Protein AF-A0A435FFS6-F1 (afdb_monomer)

Mean predicted aligned error: 2.27 Å

Radius of gyration: 11.76 Å; Cα contacts (8 Å, |Δi|>4): 25; chains: 1; bounding box: 23×18×30 Å

Sequence (49 aa):
MNIHEYQAKALLKTFGAPVASGVPVFKASEAEAAAKALPGPLYVVKSQI

Foldseek 3Di:
DDDWPVVVQVVVVVVVDDDDDFDDDPDPVCVVVRVVVDDDDDDDDDDTD

Structure (mmCIF, N/CA/C/O backbone):
data_AF-A0A435FFS6-F1
#
_entry.id   AF-A0A435FFS6-F1
#
loop_
_atom_site.group_PDB
_atom_site.id
_atom_site.type_symbol
_atom_site.label_atom_id
_atom_site.label_alt_id
_atom_site.label_comp_id
_atom_site.label_asym_id
_atom_site.label_entity_id
_atom_site.label_seq_id
_atom_site.pdbx_PDB_ins_code
_atom_site.Cartn_x
_atom_site.Cartn_y
_atom_site.Cartn_z
_atom_site.occupancy
_atom_site.B_iso_or_equiv
_atom_site.auth_seq_id
_atom_site.auth_comp_id
_atom_site.auth_asym_id
_atom_site.auth_atom_id
_atom_site.pdbx_PDB_model_num
ATOM 1 N N . MET A 1 1 ? 9.580 12.242 16.155 1.00 86.56 1 MET A N 1
ATOM 2 C CA . MET A 1 1 ? 9.704 10.948 15.451 1.00 86.56 1 MET A CA 1
ATOM 3 C C . MET A 1 1 ? 8.685 10.957 14.330 1.00 86.56 1 MET A C 1
ATOM 5 O O . MET A 1 1 ? 7.533 11.256 14.615 1.00 86.56 1 MET A O 1
ATOM 9 N N . ASN A 1 2 ? 9.108 10.699 13.094 1.00 95.62 2 ASN A N 1
ATOM 10 C CA . ASN A 1 2 ? 8.228 10.729 11.923 1.00 95.62 2 ASN A CA 1
ATOM 11 C C . ASN A 1 2 ? 7.879 9.298 11.488 1.00 95.62 2 ASN A C 1
ATOM 13 O O . ASN A 1 2 ? 8.597 8.364 11.840 1.00 95.62 2 ASN A O 1
ATOM 17 N N . ILE A 1 3 ? 6.784 9.146 10.739 1.00 97.44 3 ILE A N 1
ATOM 18 C CA . ILE A 1 3 ? 6.330 7.878 10.150 1.00 97.44 3 ILE A CA 1
ATOM 19 C C . ILE A 1 3 ? 6.047 8.074 8.658 1.00 97.44 3 ILE A C 1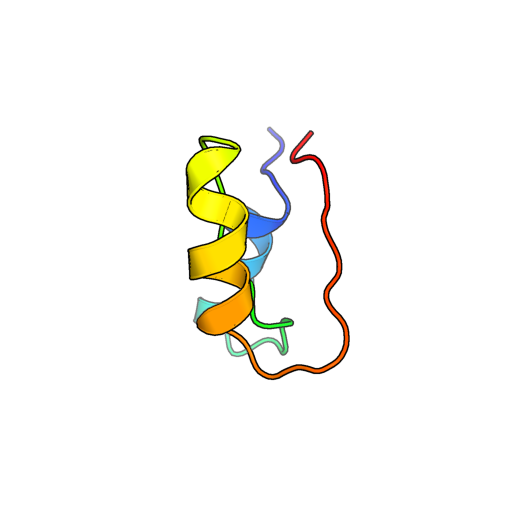
ATOM 21 O O . ILE A 1 3 ? 5.690 9.174 8.235 1.00 97.44 3 ILE A O 1
ATOM 25 N N . HIS A 1 4 ? 6.178 7.009 7.871 1.00 98.06 4 HIS A N 1
ATOM 26 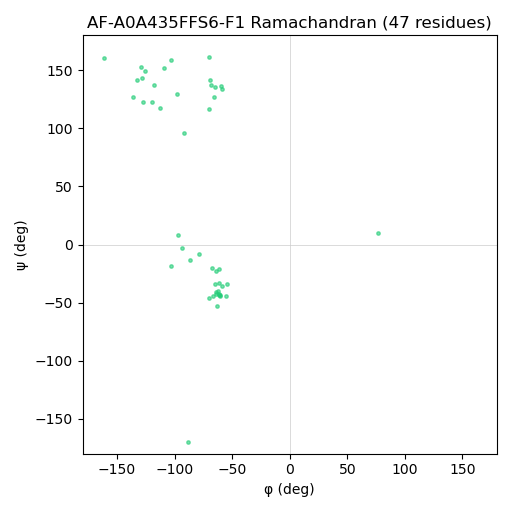C CA . HIS A 1 4 ? 5.909 7.034 6.434 1.00 98.06 4 HIS A CA 1
ATOM 27 C C . HIS A 1 4 ? 4.411 7.185 6.126 1.00 98.06 4 HIS A C 1
ATOM 29 O O . HIS A 1 4 ? 3.549 6.858 6.948 1.00 98.06 4 HIS A O 1
ATOM 35 N N . GLU A 1 5 ? 4.079 7.601 4.898 1.00 98.00 5 GLU A N 1
ATOM 36 C CA . GLU A 1 5 ? 2.687 7.774 4.453 1.00 98.00 5 GLU A CA 1
ATOM 37 C C . GLU A 1 5 ? 1.857 6.496 4.642 1.00 98.00 5 GLU A C 1
ATOM 39 O O . GLU A 1 5 ? 0.730 6.569 5.132 1.00 98.00 5 GLU A O 1
ATOM 44 N N . TYR A 1 6 ? 2.391 5.320 4.290 1.00 97.50 6 TYR A N 1
ATOM 45 C CA . TYR A 1 6 ? 1.642 4.066 4.430 1.00 97.50 6 TYR A CA 1
ATOM 46 C C . TYR A 1 6 ? 1.340 3.724 5.900 1.00 97.50 6 TYR A C 1
ATOM 48 O O . TYR A 1 6 ? 0.264 3.207 6.200 1.00 97.50 6 TYR A O 1
ATOM 56 N N . GLN A 1 7 ? 2.253 4.061 6.820 1.00 98.00 7 GLN A N 1
ATOM 57 C CA . GLN A 1 7 ? 2.084 3.857 8.262 1.00 98.00 7 GLN A CA 1
ATOM 58 C C . GLN A 1 7 ? 1.029 4.816 8.816 1.00 98.00 7 GLN A C 1
ATOM 60 O O . GLN A 1 7 ? 0.118 4.393 9.526 1.00 98.00 7 GLN A O 1
ATOM 65 N N . ALA A 1 8 ? 1.105 6.095 8.431 1.00 97.88 8 ALA A N 1
ATOM 66 C CA . ALA A 1 8 ? 0.119 7.098 8.812 1.00 97.88 8 ALA A CA 1
ATOM 67 C C . ALA A 1 8 ? -1.280 6.732 8.297 1.00 97.88 8 ALA A C 1
ATOM 69 O O . ALA A 1 8 ? -2.248 6.801 9.048 1.00 97.88 8 ALA A O 1
ATOM 70 N N . LYS A 1 9 ? -1.396 6.272 7.045 1.00 97.88 9 LYS A N 1
ATOM 71 C CA . LYS A 1 9 ? -2.665 5.793 6.479 1.00 97.88 9 LYS A CA 1
ATOM 72 C C . LYS A 1 9 ? -3.223 4.593 7.236 1.00 97.88 9 LYS A C 1
ATOM 74 O O . LYS A 1 9 ? -4.422 4.567 7.500 1.00 97.88 9 LYS A O 1
ATOM 79 N N . ALA A 1 10 ? -2.380 3.621 7.590 1.00 97.62 10 ALA A N 1
ATOM 80 C CA . ALA A 1 10 ? -2.802 2.463 8.372 1.00 97.62 10 ALA A CA 1
ATOM 81 C C . ALA A 1 10 ? -3.354 2.886 9.740 1.00 97.62 10 ALA A C 1
ATOM 83 O O . ALA A 1 10 ? -4.433 2.436 10.113 1.00 97.62 10 ALA A O 1
ATOM 84 N N . LEU A 1 11 ? -2.669 3.807 10.429 1.00 97.75 11 LEU A N 1
ATOM 85 C CA . LEU A 1 11 ? -3.116 4.365 11.704 1.00 97.75 11 LEU A CA 1
ATOM 86 C C . LEU A 1 11 ? -4.431 5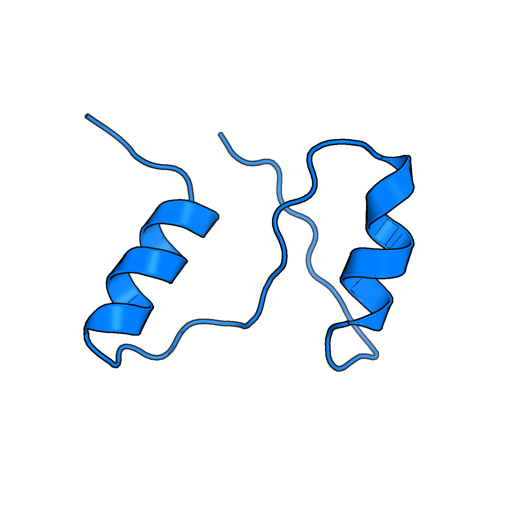.141 11.556 1.00 97.75 11 LEU A C 1
ATOM 88 O O . LEU A 1 11 ? -5.396 4.852 12.244 1.00 97.75 11 LEU A O 1
ATOM 92 N N . LEU A 1 12 ? -4.515 6.095 10.629 1.00 98.38 12 LEU A N 1
ATOM 93 C CA . LEU A 1 12 ? -5.722 6.906 10.426 1.00 98.38 12 LEU A CA 1
ATOM 94 C C . LEU A 1 12 ? -6.950 6.047 10.089 1.00 98.38 12 LEU A C 1
ATOM 96 O O . LEU A 1 12 ? -8.052 6.321 10.569 1.00 98.38 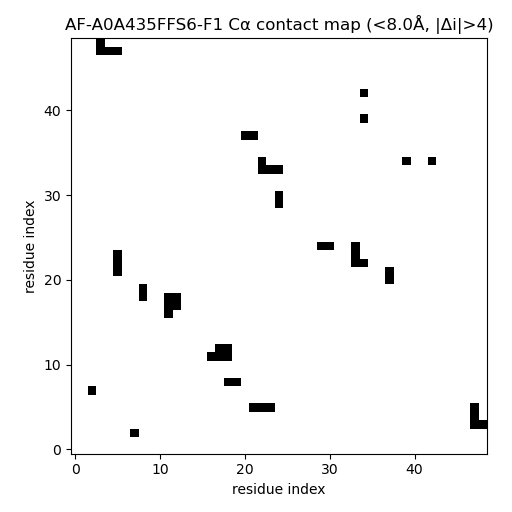12 LEU A O 1
ATOM 100 N N . LYS A 1 13 ? -6.756 4.960 9.333 1.00 97.75 13 LYS A N 1
ATOM 101 C CA . LYS A 1 13 ? -7.817 3.999 9.020 1.00 97.75 13 LYS A CA 1
ATOM 102 C C . LYS A 1 13 ? -8.385 3.318 10.271 1.00 97.75 13 LYS A C 1
ATOM 104 O O . LYS A 1 13 ? -9.586 3.063 10.296 1.00 97.75 13 LYS A O 1
ATOM 109 N N . THR A 1 14 ? -7.588 3.069 11.320 1.00 98.06 14 THR A N 1
ATOM 110 C CA . THR A 1 14 ? -8.104 2.485 12.578 1.00 98.06 14 THR A CA 1
ATOM 111 C C . THR A 1 14 ? -9.043 3.429 13.326 1.00 98.06 14 THR A C 1
ATOM 113 O O . THR A 1 14 ? -9.841 2.973 14.136 1.00 98.06 14 THR A O 1
ATOM 116 N N . PHE A 1 15 ? -8.976 4.730 13.039 1.00 98.31 15 PHE A N 1
ATOM 117 C CA . PHE A 1 15 ? -9.873 5.752 13.585 1.00 98.31 15 PHE A CA 1
ATOM 118 C C . PHE A 1 15 ? -11.039 6.093 12.642 1.00 98.31 15 PHE A C 1
ATOM 120 O O . PHE A 1 15 ? -11.775 7.042 12.896 1.00 98.31 15 PHE A O 1
ATOM 127 N N . GLY A 1 16 ? -11.214 5.350 11.543 1.00 97.81 16 GLY A N 1
ATOM 128 C CA . GLY A 1 16 ? -12.301 5.572 10.585 1.00 97.81 16 GLY A CA 1
ATOM 129 C C . GLY A 1 16 ? -12.100 6.768 9.649 1.00 97.81 16 GLY A C 1
ATOM 130 O O . GLY A 1 16 ? -13.027 7.131 8.927 1.00 97.81 16 GLY A O 1
ATOM 131 N N . ALA A 1 17 ? -10.911 7.382 9.625 1.00 98.38 17 ALA A N 1
ATOM 132 C CA . ALA A 1 17 ? -10.632 8.481 8.707 1.00 98.38 17 ALA A CA 1
ATOM 133 C C . ALA A 1 17 ? -10.572 7.985 7.245 1.00 98.38 17 ALA A C 1
ATOM 135 O O . ALA A 1 17 ? -10.018 6.909 6.980 1.00 98.38 17 ALA A O 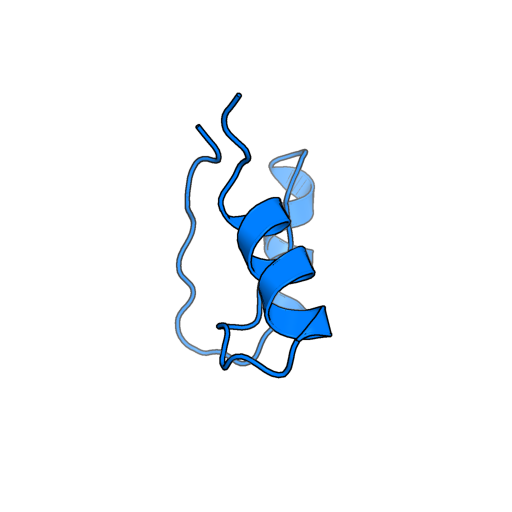1
ATOM 136 N N . PRO A 1 18 ? -11.091 8.761 6.273 1.00 97.94 18 PRO A N 1
ATOM 137 C CA . PRO A 1 18 ? -11.030 8.387 4.869 1.00 97.94 18 PRO A CA 1
ATOM 138 C C . PRO A 1 18 ? -9.587 8.483 4.361 1.00 97.94 18 PRO A C 1
ATOM 140 O O . PRO A 1 18 ? -8.989 9.556 4.312 1.00 97.94 18 PRO A O 1
ATOM 143 N N . VAL A 1 19 ? -9.029 7.346 3.951 1.00 97.56 19 VAL A N 1
ATOM 144 C CA . VAL A 1 19 ? -7.702 7.255 3.333 1.00 97.56 19 VAL A CA 1
ATOM 145 C C . VAL A 1 19 ? -7.790 6.480 2.025 1.00 97.56 19 VAL A C 1
ATOM 147 O O . VAL A 1 19 ? -8.542 5.514 1.912 1.00 97.56 19 VAL A O 1
ATOM 150 N N . ALA A 1 20 ? -7.004 6.889 1.029 1.00 95.56 20 ALA A N 1
ATOM 151 C CA . ALA A 1 20 ? -6.922 6.162 -0.233 1.00 95.56 20 ALA A CA 1
ATOM 152 C C . ALA A 1 20 ? -6.308 4.767 -0.026 1.00 95.56 20 ALA A C 1
ATOM 154 O O . ALA A 1 20 ? -5.279 4.636 0.648 1.00 95.56 20 ALA A O 1
ATOM 155 N N . SER A 1 21 ? -6.911 3.750 -0.647 1.00 95.00 21 SER A N 1
ATOM 156 C CA . SER A 1 21 ? -6.369 2.390 -0.696 1.00 95.00 21 SER A CA 1
ATOM 157 C C . SER A 1 21 ? -4.998 2.386 -1.369 1.00 95.00 21 SER A C 1
ATOM 159 O O . SER A 1 21 ? -4.789 3.040 -2.389 1.00 95.00 21 SER A O 1
ATOM 161 N N . GLY A 1 22 ? -4.057 1.652 -0.789 1.00 96.31 22 GLY A N 1
ATOM 162 C CA . GLY A 1 22 ? -2.700 1.542 -1.300 1.00 96.31 22 GLY A CA 1
ATOM 163 C C . GLY A 1 22 ? -2.007 0.315 -0.730 1.00 96.31 22 GLY A C 1
ATOM 164 O O . GLY A 1 22 ? -2.434 -0.228 0.290 1.00 96.31 22 GLY A O 1
ATOM 165 N N . VAL A 1 23 ? -0.942 -0.107 -1.402 1.00 97.38 23 VAL A N 1
ATOM 166 C CA . VAL A 1 23 ? -0.143 -1.279 -1.040 1.00 97.38 23 VAL A CA 1
ATOM 167 C C . VAL A 1 23 ? 1.321 -0.836 -0.967 1.00 97.38 23 VAL A C 1
ATOM 169 O O . VAL A 1 23 ? 1.816 -0.281 -1.951 1.00 97.38 23 VAL A O 1
ATOM 172 N N . PRO A 1 24 ? 2.019 -1.007 0.172 1.00 97.19 24 PRO A N 1
ATOM 173 C CA . PRO A 1 24 ? 3.452 -0.751 0.238 1.00 97.19 24 PRO A CA 1
ATOM 174 C C . PRO A 1 24 ? 4.205 -1.797 -0.592 1.00 97.19 24 PRO A C 1
ATOM 176 O O . PRO A 1 24 ? 3.889 -2.983 -0.544 1.00 9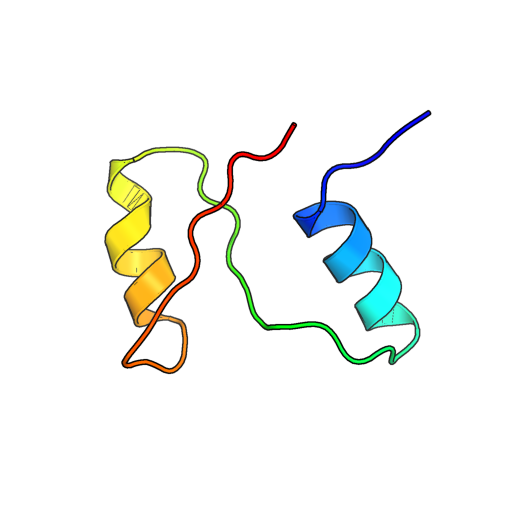7.19 24 PRO A O 1
ATOM 179 N N . VAL A 1 25 ? 5.203 -1.345 -1.348 1.00 97.75 25 VAL A N 1
ATOM 180 C CA . VAL A 1 25 ? 6.013 -2.170 -2.253 1.00 97.75 25 VAL A CA 1
ATOM 181 C C . VAL A 1 25 ? 7.464 -2.086 -1.796 1.00 97.75 25 VAL A C 1
ATOM 183 O O . VAL A 1 25 ? 8.011 -0.987 -1.716 1.00 97.75 25 VAL A O 1
ATOM 186 N N . PHE A 1 26 ? 8.088 -3.228 -1.495 1.00 96.62 26 PHE A N 1
ATOM 187 C CA . PHE A 1 26 ? 9.471 -3.280 -0.996 1.00 96.62 26 PHE A CA 1
ATOM 188 C C . PHE A 1 26 ? 10.466 -3.718 -2.073 1.00 96.62 26 PHE A C 1
ATOM 190 O O . PHE A 1 26 ? 11.666 -3.471 -1.946 1.00 96.62 26 PHE A O 1
ATOM 197 N N . LYS A 1 27 ? 9.977 -4.341 -3.152 1.00 97.19 27 LYS A N 1
ATOM 198 C CA . LYS A 1 27 ? 10.765 -4.699 -4.337 1.00 97.19 27 LYS A CA 1
ATOM 199 C C . LYS A 1 27 ? 10.034 -4.284 -5.605 1.00 97.19 27 LYS A C 1
ATOM 201 O O . LYS A 1 27 ? 8.830 -4.479 -5.71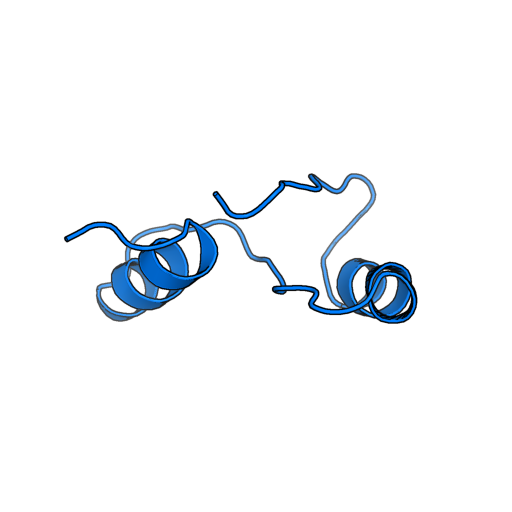8 1.00 97.19 27 LYS A O 1
ATOM 206 N N . ALA A 1 28 ? 10.769 -3.793 -6.602 1.00 96.25 28 ALA A N 1
ATOM 207 C CA . ALA A 1 28 ? 10.185 -3.353 -7.874 1.00 96.25 28 ALA A CA 1
ATOM 208 C C . ALA A 1 28 ? 9.327 -4.439 -8.557 1.00 96.25 28 ALA A C 1
ATOM 210 O O . ALA A 1 28 ? 8.291 -4.129 -9.138 1.00 96.25 28 ALA A O 1
ATOM 211 N N . SER A 1 29 ? 9.708 -5.714 -8.420 1.00 97.44 29 SER A N 1
ATOM 212 C CA . SER A 1 29 ? 8.970 -6.867 -8.955 1.00 97.44 29 SER A CA 1
ATOM 213 C C . SER A 1 29 ? 7.555 -7.038 -8.385 1.00 97.44 29 SER A C 1
ATOM 215 O O . SER A 1 29 ? 6.733 -7.710 -8.994 1.00 97.44 29 SER A O 1
ATOM 217 N N . GLU A 1 30 ? 7.255 -6.460 -7.220 1.00 97.44 30 GLU A N 1
ATOM 218 C CA . GLU A 1 30 ? 5.946 -6.571 -6.558 1.00 97.44 30 GLU A CA 1
ATOM 219 C C . GLU A 1 30 ? 4.948 -5.505 -7.054 1.00 97.44 30 GLU A C 1
ATOM 221 O O . GLU A 1 30 ? 3.747 -5.622 -6.809 1.00 97.44 30 GLU A O 1
ATOM 226 N N . ALA A 1 31 ? 5.421 -4.476 -7.770 1.00 96.19 31 ALA A N 1
ATOM 227 C CA . ALA A 1 31 ? 4.622 -3.304 -8.131 1.00 96.19 31 ALA A CA 1
ATOM 228 C C . ALA A 1 31 ? 3.412 -3.637 -9.021 1.00 96.19 31 ALA A C 1
ATOM 230 O O . ALA A 1 31 ? 2.326 -3.098 -8.813 1.00 96.19 31 ALA A O 1
ATOM 231 N N . GLU A 1 32 ? 3.571 -4.543 -9.989 1.00 96.12 32 GLU A N 1
ATOM 232 C CA . GLU A 1 32 ? 2.482 -4.924 -10.895 1.00 96.12 32 GLU A CA 1
ATOM 233 C C . GLU A 1 32 ? 1.360 -5.667 -10.155 1.00 96.12 32 GLU A C 1
ATOM 235 O O . GLU A 1 32 ? 0.179 -5.365 -10.337 1.00 96.12 32 GLU A O 1
ATOM 240 N N . ALA A 1 33 ? 1.724 -6.611 -9.283 1.00 97.00 33 ALA A N 1
ATOM 241 C CA . ALA A 1 33 ? 0.764 -7.346 -8.465 1.00 97.00 33 ALA A CA 1
ATOM 242 C C . ALA A 1 33 ? 0.026 -6.409 -7.495 1.00 97.00 33 ALA A C 1
ATOM 244 O O . ALA A 1 33 ? -1.193 -6.501 -7.352 1.00 97.00 33 ALA A O 1
ATOM 245 N N . ALA A 1 34 ? 0.748 -5.461 -6.887 1.00 97.12 34 ALA A N 1
ATOM 246 C CA . ALA A 1 34 ? 0.175 -4.435 -6.024 1.00 97.12 34 ALA A CA 1
ATOM 247 C C . ALA A 1 34 ? -0.825 -3.532 -6.768 1.00 97.12 34 ALA A C 1
ATOM 249 O O . ALA A 1 34 ? -1.905 -3.261 -6.245 1.00 97.12 34 ALA A O 1
ATOM 250 N N . ALA A 1 35 ? -0.507 -3.108 -7.995 1.00 96.31 35 ALA A N 1
ATOM 251 C CA . ALA A 1 35 ? -1.416 -2.313 -8.819 1.00 96.31 35 ALA A CA 1
ATOM 252 C C . ALA A 1 35 ? -2.688 -3.096 -9.184 1.00 96.31 35 ALA A C 1
ATOM 254 O O . ALA A 1 35 ? -3.787 -2.568 -9.054 1.00 96.31 35 ALA A O 1
ATOM 255 N N . LYS A 1 36 ? -2.561 -4.379 -9.555 1.00 95.69 36 LYS A N 1
ATOM 256 C CA . LYS A 1 36 ? -3.702 -5.255 -9.888 1.00 95.69 36 LYS A CA 1
ATOM 257 C C . LYS A 1 36 ? -4.646 -5.526 -8.710 1.00 95.69 36 LYS A C 1
ATOM 259 O O . LYS A 1 36 ? -5.806 -5.853 -8.936 1.00 95.69 36 LYS A O 1
ATOM 264 N N . ALA A 1 37 ? -4.172 -5.393 -7.470 1.00 96.31 37 ALA A N 1
ATOM 265 C CA . ALA A 1 37 ? -4.999 -5.517 -6.269 1.00 96.31 37 ALA A CA 1
ATOM 266 C C . ALA A 1 37 ? -5.836 -4.256 -5.965 1.00 96.31 37 ALA A C 1
ATOM 268 O O . ALA A 1 37 ? -6.669 -4.276 -5.058 1.00 96.31 37 ALA A O 1
ATOM 269 N N . LEU A 1 38 ? -5.610 -3.156 -6.691 1.00 96.50 38 LEU A N 1
ATOM 270 C CA . LEU A 1 38 ? -6.291 -1.877 -6.506 1.00 96.50 38 LEU A CA 1
ATOM 271 C C . LEU A 1 38 ? -7.252 -1.590 -7.673 1.00 96.50 38 LEU A C 1
ATOM 273 O O . LEU A 1 38 ? -7.018 -2.034 -8.796 1.00 96.50 38 LEU A O 1
ATOM 277 N N . PRO A 1 39 ? -8.334 -0.824 -7.441 1.00 94.31 39 PRO A N 1
ATOM 278 C CA . PRO A 1 39 ? -9.197 -0.372 -8.525 1.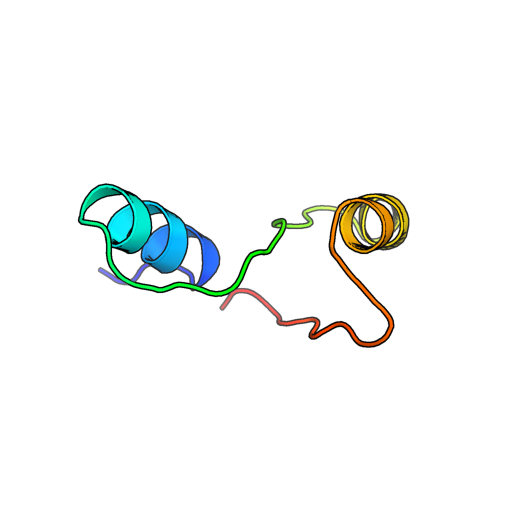00 94.31 39 PRO A CA 1
ATOM 279 C C . PRO A 1 39 ? -8.438 0.593 -9.453 1.00 94.31 39 PRO A C 1
ATOM 281 O O . PRO A 1 39 ? -7.858 1.575 -8.991 1.00 94.31 39 PRO A O 1
ATOM 284 N N . GLY A 1 40 ? -8.445 0.301 -10.757 1.00 92.25 40 GLY A N 1
ATOM 285 C CA . GLY A 1 40 ? -7.850 1.135 -11.811 1.00 92.25 40 GLY A CA 1
ATOM 286 C C . GLY A 1 40 ? -8.809 2.199 -12.378 1.00 92.25 40 GLY A C 1
ATOM 287 O O . GLY A 1 40 ? -9.896 2.394 -11.831 1.00 92.25 40 GLY A O 1
ATOM 288 N N . PRO A 1 41 ? -8.451 2.889 -13.486 1.00 94.94 41 PRO A N 1
ATOM 289 C CA . PRO A 1 41 ? -7.326 2.617 -14.396 1.00 94.94 41 PRO A CA 1
ATOM 290 C C . PRO A 1 41 ? -6.028 3.385 -14.084 1.00 94.94 41 PRO A C 1
ATOM 292 O O . PRO A 1 41 ? -5.032 3.189 -14.777 1.00 94.94 41 PRO A O 1
ATOM 295 N N . LEU A 1 42 ? -6.029 4.271 -13.082 1.00 96.06 42 LEU A N 1
ATOM 296 C CA . LEU A 1 42 ? -4.903 5.150 -12.757 1.00 96.06 42 LEU A CA 1
ATOM 297 C C . LEU A 1 42 ? -4.373 4.864 -11.352 1.00 96.06 42 LEU A C 1
ATOM 299 O O . LEU A 1 42 ? -5.144 4.740 -10.404 1.00 96.06 42 LEU A O 1
ATOM 303 N N . TYR A 1 43 ? -3.049 4.831 -11.220 1.00 97.00 43 TYR A N 1
ATOM 304 C CA . TYR A 1 43 ? -2.358 4.560 -9.961 1.00 97.00 43 TYR A CA 1
ATOM 305 C C . TYR A 1 43 ? -1.354 5.669 -9.644 1.00 97.00 43 TYR A C 1
ATOM 307 O O . TYR A 1 43 ? -0.768 6.266 -10.546 1.00 97.00 43 TYR A O 1
ATOM 315 N N . VAL A 1 44 ? -1.131 5.920 -8.352 1.00 96.81 44 VAL A N 1
ATOM 316 C CA . VAL A 1 44 ? -0.133 6.883 -7.868 1.00 96.81 44 VAL A CA 1
ATOM 317 C C . VAL A 1 44 ? 0.981 6.120 -7.159 1.00 96.81 44 VAL A C 1
ATOM 319 O O . VAL A 1 44 ? 0.743 5.483 -6.135 1.00 96.81 44 VAL A O 1
ATOM 322 N N . VAL A 1 45 ? 2.199 6.206 -7.693 1.00 96.75 45 VAL A N 1
ATOM 323 C CA . VAL A 1 45 ? 3.402 5.601 -7.106 1.00 96.75 45 VAL A CA 1
ATOM 324 C C . VAL A 1 45 ? 4.159 6.670 -6.327 1.00 96.75 45 VAL A C 1
ATOM 326 O O . VAL A 1 45 ? 4.402 7.757 -6.848 1.00 96.75 45 VAL A O 1
ATOM 329 N N . LYS A 1 46 ? 4.517 6.382 -5.072 1.00 97.25 46 LYS A N 1
ATOM 330 C CA . LYS A 1 46 ? 5.174 7.346 -4.181 1.00 97.25 46 LYS A CA 1
ATOM 331 C C . LYS A 1 46 ? 6.325 6.711 -3.420 1.00 97.25 46 LYS A C 1
ATOM 333 O O . LYS A 1 46 ? 6.120 5.727 -2.708 1.00 97.25 46 LYS A O 1
ATOM 338 N N . SER A 1 47 ? 7.498 7.331 -3.493 1.00 97.00 47 SER A N 1
ATOM 339 C CA . SER A 1 47 ? 8.607 7.017 -2.591 1.00 97.00 47 SER A CA 1
ATOM 340 C C . SER A 1 47 ? 8.181 7.247 -1.141 1.00 97.00 47 SER A C 1
ATOM 342 O O . SER A 1 47 ? 7.573 8.269 -0.826 1.00 97.00 47 SER A O 1
ATOM 344 N N . GLN A 1 48 ? 8.482 6.292 -0.264 1.00 96.62 48 GLN A N 1
ATOM 345 C CA . GLN A 1 48 ? 8.244 6.427 1.172 1.00 96.62 48 GLN A CA 1
ATOM 346 C C . GLN A 1 48 ? 9.512 7.001 1.817 1.00 96.62 48 GLN A C 1
ATOM 348 O O . GLN A 1 48 ? 10.463 6.261 2.054 1.00 96.62 48 GLN A O 1
ATOM 353 N N . ILE A 1 49 ? 9.529 8.325 2.013 1.00 87.25 49 ILE A N 1
ATOM 354 C CA . ILE A 1 49 ? 10.597 9.070 2.710 1.00 87.25 49 ILE A CA 1
ATOM 355 C C . ILE A 1 49 ? 10.318 9.201 4.202 1.00 87.25 49 ILE A C 1
ATOM 357 O O . ILE A 1 49 ? 9.122 9.146 4.580 1.00 87.25 49 ILE A O 1
#

Solvent-accessible surface area (backbone atoms on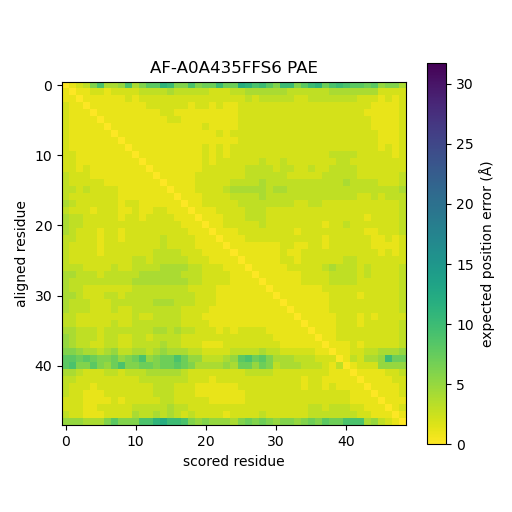ly — not comparable to full-atom values): 3500 Å² total; per-residue (Å²): 140,88,76,34,67,71,57,51,46,57,54,41,47,76,73,70,46,94,64,83,88,83,69,94,70,93,48,82,86,47,47,65,63,47,52,72,75,45,85,74,97,71,86,87,89,74,86,79,109

pLDDT: mean 96.49, std 2.29, range [86.56, 98.38]

Secondary structure (DSSP, 8-state):
----HHHHHHHHHHTT---------SSGGGHHHHHHTS--S--------